Protein AF-A0A649UZ86-F1 (afdb_monomer_lite)

Sequence (146 aa):
DIATHNSVIATGCRPLYPDIPGAKEYGITSDDFFSLKKPPGNTLIVGGSYIALECAGVLSQLGYPVTLMVRSRILRSLDSVFSSIIESDLICRGINFIYGNTPSKLEKCKDNNEIEVYYNDKISRYDTVLFGIGRKPNLLSLNLPK

pLDDT: mean 93.27, std 5.73, range [60.88, 98.44]

Structure (mmCIF, N/CA/C/O backbone):
data_AF-A0A649UZ86-F1
#
_entry.id   AF-A0A649UZ86-F1
#
loop_
_atom_site.group_PDB
_atom_site.id
_atom_site.type_symbol
_atom_site.label_atom_id
_atom_site.label_alt_id
_atom_site.label_comp_id
_atom_site.label_asym_id
_atom_site.label_entity_id
_atom_site.label_seq_id
_atom_site.pdbx_PDB_ins_code
_atom_site.Cartn_x
_atom_site.Cartn_y
_atom_site.Cartn_z
_atom_site.occupancy
_atom_site.B_iso_or_equiv
_atom_site.auth_seq_id
_atom_site.auth_comp_id
_atom_site.auth_asym_id
_atom_site.auth_atom_id
_atom_site.pdbx_PDB_model_num
ATOM 1 N N . ASP A 1 1 ? -3.779 -28.541 -32.504 1.00 63.00 1 ASP A N 1
ATOM 2 C CA . ASP A 1 1 ? -2.439 -28.168 -32.011 1.00 63.00 1 ASP A CA 1
ATOM 3 C C . ASP A 1 1 ? -1.849 -27.046 -32.842 1.00 63.00 1 ASP A C 1
ATOM 5 O O . ASP A 1 1 ? -1.981 -27.075 -34.060 1.00 63.00 1 ASP A O 1
ATOM 9 N N . ILE A 1 2 ? -1.266 -26.036 -32.191 1.00 84.19 2 ILE A N 1
ATOM 10 C CA . ILE A 1 2 ? -0.578 -24.921 -32.858 1.00 84.19 2 ILE A CA 1
ATOM 11 C C . ILE A 1 2 ? 0.925 -25.199 -32.764 1.00 84.19 2 ILE A C 1
ATOM 13 O O . ILE A 1 2 ? 1.458 -25.284 -31.660 1.00 84.19 2 ILE A O 1
ATOM 17 N N . ALA A 1 3 ? 1.600 -25.344 -33.905 1.00 90.31 3 ALA A N 1
ATOM 18 C CA . ALA A 1 3 ? 3.049 -25.525 -33.990 1.00 90.31 3 ALA A CA 1
ATOM 19 C C . ALA A 1 3 ? 3.696 -24.271 -34.594 1.00 90.31 3 ALA A C 1
ATOM 21 O O . ALA A 1 3 ? 3.188 -23.705 -35.561 1.00 90.31 3 ALA A O 1
ATOM 22 N N . THR A 1 4 ? 4.806 -23.821 -34.014 1.00 92.31 4 THR A N 1
ATOM 23 C CA . THR A 1 4 ? 5.515 -22.602 -34.427 1.00 92.31 4 THR A CA 1
ATOM 24 C C . THR A 1 4 ? 7.021 -22.774 -34.224 1.00 92.31 4 THR A C 1
ATOM 26 O O . THR A 1 4 ? 7.452 -23.449 -33.290 1.00 92.31 4 THR A O 1
ATOM 29 N N . HIS A 1 5 ? 7.820 -22.151 -35.097 1.00 91.06 5 HIS A N 1
ATOM 30 C CA . HIS A 1 5 ? 9.280 -22.132 -34.985 1.00 91.06 5 HIS A CA 1
ATOM 31 C C . HIS A 1 5 ? 9.783 -21.256 -33.832 1.00 91.06 5 HIS A C 1
ATOM 33 O O . HIS A 1 5 ? 10.786 -21.593 -33.216 1.00 91.06 5 HIS A O 1
ATOM 39 N N . ASN A 1 6 ? 9.089 -20.152 -33.532 1.00 93.31 6 ASN A N 1
ATOM 40 C CA . ASN A 1 6 ? 9.496 -19.177 -32.521 1.00 93.31 6 ASN A CA 1
ATOM 41 C C . ASN A 1 6 ? 8.296 -18.779 -31.658 1.00 93.31 6 ASN A C 1
ATOM 43 O O . ASN A 1 6 ? 7.241 -18.407 -32.173 1.00 93.31 6 ASN A O 1
ATOM 47 N N . SER A 1 7 ? 8.465 -18.813 -30.338 1.00 90.69 7 SER A N 1
ATOM 48 C CA . SER A 1 7 ? 7.435 -18.409 -29.375 1.00 90.69 7 SER A CA 1
ATOM 49 C C . SER A 1 7 ? 7.985 -17.354 -28.421 1.00 90.69 7 SER A C 1
ATOM 51 O O . SER A 1 7 ? 9.130 -17.450 -27.986 1.00 90.69 7 SER A O 1
ATOM 53 N N . VAL A 1 8 ? 7.164 -16.360 -28.076 1.00 92.56 8 VAL A N 1
ATOM 54 C CA . VAL A 1 8 ? 7.502 -15.316 -27.097 1.00 92.56 8 VAL A CA 1
ATOM 55 C C . VAL A 1 8 ? 6.592 -15.461 -25.883 1.00 92.56 8 VAL A C 1
ATOM 57 O O . VAL A 1 8 ? 5.370 -15.486 -26.015 1.00 92.56 8 VAL A O 1
ATOM 60 N N . ILE A 1 9 ? 7.188 -15.529 -24.693 1.00 90.12 9 ILE A N 1
ATOM 61 C CA . ILE A 1 9 ? 6.456 -15.564 -23.424 1.00 90.12 9 ILE A CA 1
ATOM 62 C C . ILE A 1 9 ? 6.363 -14.137 -22.881 1.00 90.12 9 ILE A C 1
ATOM 64 O O . ILE A 1 9 ? 7.362 -13.555 -22.468 1.00 90.12 9 ILE A O 1
ATOM 68 N N . ALA A 1 10 ? 5.149 -13.586 -22.863 1.00 92.38 10 ALA A N 1
ATOM 69 C CA . ALA A 1 10 ? 4.866 -12.222 -22.410 1.00 92.38 10 ALA A CA 1
ATOM 70 C C . ALA A 1 10 ? 3.681 -12.176 -21.419 1.00 92.38 10 ALA A C 1
ATOM 72 O O . ALA A 1 10 ? 2.788 -11.342 -21.533 1.00 92.38 10 ALA A O 1
ATOM 73 N N . THR A 1 11 ? 3.641 -13.090 -20.441 1.00 92.31 11 THR A N 1
ATOM 74 C CA . THR A 1 11 ? 2.502 -13.246 -19.506 1.00 92.31 11 THR A CA 1
ATOM 75 C C . THR A 1 11 ? 2.435 -12.204 -18.383 1.00 92.31 11 THR A C 1
ATOM 77 O O . THR A 1 11 ? 1.442 -12.152 -17.651 1.00 92.31 11 THR A O 1
ATOM 80 N N . GLY A 1 12 ? 3.460 -11.361 -18.238 1.00 93.00 12 GLY A N 1
ATOM 81 C CA . GLY A 1 12 ? 3.503 -10.274 -17.25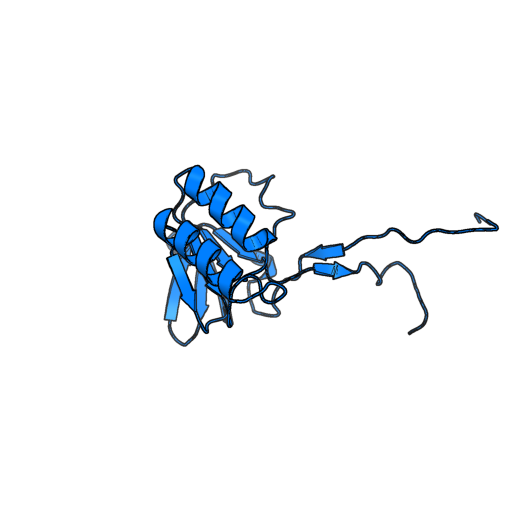8 1.00 93.00 12 GLY A CA 1
ATOM 82 C C . GLY A 1 12 ? 3.460 -10.735 -15.793 1.00 93.00 12 GLY A C 1
ATOM 83 O O . GLY A 1 12 ? 3.864 -11.849 -15.451 1.00 93.00 12 GLY A O 1
ATOM 84 N N . CYS A 1 13 ? 2.968 -9.853 -14.914 1.00 93.38 13 CYS A N 1
ATOM 85 C CA . CYS A 1 13 ? 2.936 -10.051 -13.459 1.00 93.38 13 CYS A CA 1
ATOM 86 C C . CYS A 1 13 ? 1.599 -9.608 -12.836 1.00 93.38 13 CYS A C 1
ATOM 88 O O . CYS A 1 13 ? 0.918 -8.715 -13.356 1.00 93.38 13 CYS A O 1
ATOM 90 N N . ARG A 1 14 ? 1.273 -10.151 -11.659 1.00 93.00 14 ARG A N 1
ATOM 91 C CA . ARG A 1 14 ? 0.118 -9.755 -10.828 1.00 93.00 14 ARG A CA 1
ATOM 92 C C . ARG A 1 14 ? 0.546 -9.231 -9.452 1.00 93.00 14 ARG A C 1
ATOM 94 O O . ARG A 1 14 ? 1.619 -9.620 -8.989 1.00 93.00 14 ARG A O 1
ATOM 101 N N . PRO A 1 15 ? -0.237 -8.354 -8.801 1.00 94.25 15 PRO A N 1
ATOM 102 C CA . PRO A 1 15 ? 0.057 -7.874 -7.452 1.00 94.25 15 PRO A CA 1
ATOM 103 C C . PRO A 1 15 ? 0.182 -9.009 -6.434 1.00 94.25 15 PRO A C 1
ATOM 105 O O . PRO A 1 15 ? -0.447 -10.061 -6.561 1.00 94.25 15 PRO A O 1
ATOM 108 N N . LEU A 1 16 ? 1.003 -8.787 -5.411 1.00 94.12 16 LEU A N 1
ATOM 109 C CA . LEU A 1 16 ? 1.156 -9.700 -4.286 1.00 94.12 16 LEU A CA 1
ATOM 110 C C . LEU A 1 16 ? 0.268 -9.253 -3.116 1.00 94.12 16 LEU A C 1
ATOM 112 O O . LEU A 1 16 ? 0.271 -8.080 -2.751 1.00 94.12 16 LEU A O 1
ATOM 116 N N . TYR A 1 17 ? -0.413 -10.210 -2.487 1.00 95.06 17 TYR A N 1
ATOM 117 C CA . TYR A 1 17 ? -1.033 -10.031 -1.174 1.00 95.06 17 TYR A CA 1
ATOM 118 C C . TYR A 1 17 ? -0.115 -10.593 -0.083 1.00 95.06 17 TYR A C 1
ATOM 120 O O . TYR A 1 17 ? 0.515 -11.631 -0.315 1.00 95.06 17 TYR A O 1
ATOM 128 N N . PRO A 1 18 ? -0.032 -9.953 1.096 1.00 94.69 18 PRO A N 1
ATOM 129 C CA . PRO A 1 18 ? 0.648 -10.548 2.238 1.00 94.69 18 PRO A CA 1
ATOM 130 C C . PRO A 1 18 ? -0.106 -11.793 2.715 1.00 94.69 18 PRO A C 1
ATOM 132 O O . PRO A 1 18 ? -1.329 -11.876 2.597 1.00 94.69 18 PRO A O 1
ATOM 135 N N . ASP A 1 19 ? 0.631 -12.754 3.266 1.00 95.56 19 ASP A N 1
ATOM 136 C CA . ASP A 1 19 ? 0.061 -13.979 3.829 1.00 95.56 19 ASP A CA 1
ATOM 137 C C . ASP A 1 19 ? -0.417 -13.733 5.266 1.00 95.56 19 ASP A C 1
ATOM 139 O O . ASP A 1 19 ? 0.220 -14.130 6.239 1.00 95.56 19 ASP A O 1
ATOM 143 N N . ILE A 1 20 ? -1.498 -12.962 5.386 1.00 96.75 20 ILE A N 1
ATOM 144 C CA . ILE A 1 20 ? -2.142 -12.622 6.657 1.00 96.75 20 ILE A CA 1
ATOM 145 C C . ILE A 1 20 ? -3.663 -12.768 6.536 1.00 96.75 20 ILE A C 1
ATOM 147 O O . ILE A 1 20 ? -4.218 -12.560 5.447 1.00 96.75 20 ILE A O 1
ATOM 151 N N . PRO A 1 21 ? -4.369 -13.082 7.636 1.00 97.69 21 PRO A N 1
ATOM 152 C CA . PRO A 1 21 ? -5.821 -13.190 7.612 1.00 97.69 21 PRO A CA 1
ATOM 153 C C . PRO A 1 21 ? -6.479 -11.879 7.164 1.00 97.69 21 PRO A C 1
ATOM 155 O O . PRO A 1 21 ? -6.056 -10.790 7.558 1.00 97.69 21 PRO A O 1
ATOM 158 N N . GLY A 1 22 ? -7.505 -11.996 6.318 1.00 96.50 22 GLY A N 1
ATOM 159 C CA . GLY A 1 22 ? -8.277 -10.863 5.803 1.00 96.50 22 GLY A CA 1
ATOM 160 C C . GLY A 1 22 ? -7.625 -10.077 4.659 1.00 96.50 22 GLY A C 1
ATOM 161 O O . GLY A 1 22 ? -8.300 -9.252 4.050 1.00 96.50 22 GLY A O 1
ATOM 162 N N . ALA A 1 23 ? -6.361 -10.337 4.290 1.00 96.00 23 ALA A N 1
ATOM 163 C CA . ALA A 1 23 ? -5.682 -9.564 3.242 1.00 96.00 23 ALA A CA 1
ATOM 164 C C . ALA A 1 23 ? -6.413 -9.589 1.893 1.00 96.00 23 ALA A C 1
ATOM 166 O O . ALA A 1 23 ? -6.645 -8.543 1.299 1.00 96.00 23 ALA A O 1
ATOM 167 N N . LYS A 1 24 ? -6.794 -10.774 1.406 1.00 94.88 24 LYS A N 1
ATOM 168 C CA . LYS A 1 24 ? -7.492 -10.913 0.115 1.00 94.88 24 LYS A CA 1
ATOM 169 C C . LYS A 1 24 ? -8.970 -10.530 0.168 1.00 94.88 24 LYS A C 1
ATOM 171 O O . LYS A 1 24 ? -9.559 -10.298 -0.877 1.00 94.88 24 LYS A O 1
ATOM 176 N N . GLU A 1 25 ? -9.568 -10.543 1.355 1.00 95.38 25 GLU A N 1
ATOM 177 C CA . GLU A 1 25 ? -11.001 -10.292 1.535 1.00 95.38 25 GLU A CA 1
ATOM 178 C C . GLU A 1 25 ? -11.294 -8.798 1.701 1.00 95.38 25 GLU A C 1
ATOM 180 O O . GLU A 1 25 ? -12.254 -8.292 1.127 1.00 95.38 25 GLU A O 1
ATOM 185 N N . TYR A 1 26 ? -10.446 -8.093 2.455 1.00 95.81 26 TYR A N 1
ATOM 186 C CA . TYR A 1 26 ? -10.662 -6.691 2.820 1.00 95.81 26 TYR A CA 1
ATOM 187 C C . TYR A 1 26 ? -9.678 -5.727 2.158 1.00 95.81 26 TYR A C 1
ATOM 189 O O . TYR A 1 26 ? -9.949 -4.533 2.095 1.00 95.81 26 TYR A O 1
ATOM 197 N N . GLY A 1 27 ? -8.539 -6.212 1.664 1.00 95.56 27 GLY A N 1
ATOM 198 C CA . GLY A 1 27 ? -7.575 -5.366 0.974 1.00 95.56 27 GLY A CA 1
ATOM 199 C C . GLY A 1 27 ? -7.716 -5.398 -0.542 1.00 95.56 27 GLY A C 1
ATOM 200 O O . GLY A 1 27 ? -8.156 -6.377 -1.144 1.00 95.56 27 GLY A O 1
ATOM 201 N N . ILE A 1 28 ? -7.260 -4.319 -1.161 1.00 96.56 28 ILE A N 1
ATOM 202 C CA . ILE A 1 28 ? -7.228 -4.132 -2.608 1.00 96.56 28 ILE A CA 1
ATOM 203 C C . ILE A 1 28 ? -5.790 -4.019 -3.107 1.00 96.56 28 ILE A C 1
ATOM 205 O O . ILE A 1 28 ? -4.838 -3.884 -2.333 1.00 96.56 28 ILE A O 1
ATOM 209 N N . THR A 1 29 ? -5.620 -4.036 -4.421 1.00 96.12 29 THR A N 1
ATOM 210 C CA . THR A 1 29 ? -4.330 -3.809 -5.073 1.00 96.12 29 THR A CA 1
ATOM 211 C C . THR A 1 29 ? -4.415 -2.661 -6.075 1.00 96.12 29 THR A C 1
ATOM 213 O O . THR A 1 29 ? -5.473 -2.073 -6.293 1.00 96.12 29 THR A O 1
ATOM 216 N N . SER A 1 30 ? -3.288 -2.337 -6.711 1.00 92.44 30 SER A N 1
ATOM 217 C CA . SER A 1 30 ? -3.261 -1.370 -7.819 1.00 92.44 30 SER A CA 1
ATOM 218 C C . SER A 1 30 ? -4.146 -1.773 -9.001 1.00 92.44 30 SER A C 1
ATOM 220 O O . SER A 1 30 ? -4.631 -0.890 -9.701 1.00 92.44 30 SER A O 1
ATOM 222 N N . ASP A 1 31 ? -4.382 -3.073 -9.206 1.00 92.44 31 ASP A N 1
ATOM 223 C CA . ASP A 1 31 ? -5.256 -3.558 -10.277 1.00 92.44 31 ASP A CA 1
ATOM 224 C C . ASP A 1 31 ? -6.732 -3.163 -10.001 1.00 92.44 31 ASP A C 1
ATOM 226 O O . ASP A 1 31 ? -7.470 -2.863 -10.936 1.00 92.44 31 ASP A O 1
ATOM 230 N N . ASP A 1 32 ? -7.145 -3.077 -8.729 1.00 92.75 32 ASP A N 1
ATOM 231 C CA . ASP A 1 32 ? -8.518 -2.724 -8.327 1.00 92.75 32 ASP A CA 1
ATOM 232 C C . ASP A 1 32 ? -8.713 -1.212 -8.141 1.00 92.75 32 ASP A C 1
ATOM 234 O O . ASP A 1 32 ? -9.797 -0.682 -8.394 1.00 92.75 32 ASP A O 1
ATOM 238 N N . PHE A 1 33 ? -7.657 -0.519 -7.706 1.00 92.12 33 PHE A N 1
ATOM 239 C CA . PHE A 1 33 ? -7.658 0.881 -7.275 1.00 92.12 33 PHE A CA 1
ATOM 240 C C . PHE A 1 33 ? -8.355 1.838 -8.254 1.00 92.12 33 PHE A C 1
ATOM 242 O O . PHE A 1 33 ? -9.180 2.654 -7.852 1.00 92.12 33 PHE A O 1
ATOM 249 N N . PHE A 1 34 ? -8.079 1.702 -9.552 1.00 86.56 34 PHE A N 1
ATOM 250 C CA . PHE A 1 34 ? -8.644 2.573 -10.588 1.00 86.56 34 PHE A CA 1
ATOM 251 C C . PHE A 1 34 ? -10.095 2.239 -10.968 1.00 86.56 34 PHE A C 1
ATOM 253 O O . PHE A 1 34 ? -10.708 2.956 -11.753 1.00 86.56 34 PHE A O 1
ATOM 260 N N . SER A 1 35 ? -10.649 1.155 -10.424 1.00 90.88 35 SER A N 1
ATOM 261 C CA . SER A 1 35 ? -11.995 0.652 -10.726 1.00 90.88 35 SER A CA 1
ATOM 262 C C . SER A 1 35 ? -12.927 0.635 -9.509 1.00 90.88 35 SER A C 1
ATOM 264 O O . SER A 1 35 ? -14.008 0.040 -9.549 1.00 90.88 35 SER A O 1
ATOM 266 N N . LEU A 1 36 ? -12.525 1.291 -8.415 1.00 90.50 36 LEU A N 1
A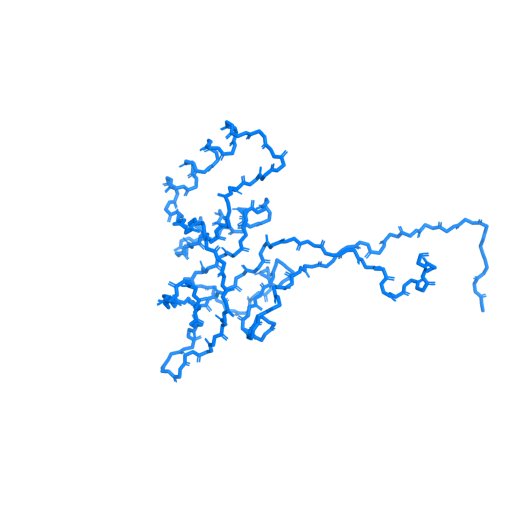TOM 267 C CA . LEU A 1 36 ? -13.318 1.366 -7.194 1.00 90.50 36 LEU A CA 1
ATOM 268 C C . LEU A 1 36 ? -14.684 2.014 -7.459 1.00 90.50 36 LEU A C 1
ATOM 270 O O . LEU A 1 36 ? -14.793 3.129 -7.959 1.00 90.50 36 LEU A O 1
ATOM 274 N N . LYS A 1 37 ? -15.752 1.308 -7.070 1.00 89.94 37 LYS A N 1
ATOM 275 C CA . LYS A 1 37 ? -17.143 1.779 -7.221 1.00 89.94 37 LYS A CA 1
ATOM 276 C C . LYS A 1 37 ? -17.532 2.865 -6.218 1.00 89.94 37 LYS A C 1
ATOM 278 O O . LYS A 1 37 ? -18.568 3.504 -6.375 1.00 89.94 37 LYS A O 1
ATOM 283 N N . LYS A 1 38 ? -16.761 2.998 -5.143 1.00 90.31 38 LYS A N 1
ATOM 284 C CA . LYS A 1 38 ? -16.986 3.935 -4.044 1.00 90.31 38 LYS A CA 1
ATOM 285 C C . LYS A 1 38 ? -15.720 4.759 -3.835 1.00 90.31 38 LYS A C 1
ATOM 287 O O . LYS A 1 38 ? -14.637 4.257 -4.136 1.00 90.31 38 LYS A O 1
ATOM 292 N N . PRO A 1 39 ? -15.846 5.993 -3.322 1.00 92.50 39 PRO A N 1
ATOM 293 C CA . PRO A 1 39 ? -14.680 6.778 -2.957 1.00 92.50 39 PRO A CA 1
ATOM 294 C C . PRO A 1 39 ? -13.826 6.009 -1.931 1.00 92.50 39 PRO A C 1
ATOM 296 O O . PRO A 1 39 ? -14.390 5.379 -1.035 1.00 92.50 39 PRO A O 1
ATOM 299 N N . PRO A 1 40 ? -12.490 6.048 -2.057 1.00 93.38 40 PRO A N 1
ATOM 300 C CA . PRO A 1 40 ? -11.579 5.250 -1.235 1.00 93.38 40 PRO A CA 1
ATOM 301 C C . PRO A 1 40 ? -11.514 5.697 0.234 1.00 93.38 40 PRO A C 1
ATOM 303 O O . PRO A 1 40 ? -11.126 4.899 1.082 1.00 93.38 40 PRO A O 1
ATOM 306 N N . GLY A 1 41 ? -11.909 6.935 0.551 1.00 95.44 41 GLY A N 1
ATOM 307 C CA . GLY A 1 41 ? -11.919 7.441 1.927 1.00 95.44 41 GLY A CA 1
ATOM 308 C C . GLY A 1 41 ? -10.519 7.498 2.549 1.00 95.44 41 GLY A C 1
ATOM 309 O O . GLY A 1 41 ? -9.517 7.641 1.845 1.00 95.44 41 GLY A O 1
ATOM 310 N N . ASN A 1 42 ? -10.445 7.392 3.875 1.00 96.94 42 ASN A N 1
ATOM 311 C CA . ASN A 1 42 ? -9.184 7.277 4.600 1.00 96.94 42 ASN A CA 1
ATOM 312 C C . ASN A 1 42 ? -8.478 5.969 4.217 1.00 96.94 42 ASN A C 1
ATOM 314 O O . ASN A 1 42 ? -8.950 4.875 4.532 1.00 96.94 42 ASN A O 1
ATOM 318 N N . THR A 1 43 ? -7.339 6.079 3.537 1.00 98.00 43 THR A N 1
ATOM 319 C CA . THR A 1 43 ? -6.683 4.935 2.902 1.00 98.00 43 THR A CA 1
ATOM 320 C C . THR A 1 43 ? -5.344 4.609 3.555 1.00 98.00 43 THR A C 1
ATOM 322 O O . THR A 1 43 ? -4.439 5.446 3.616 1.00 98.00 43 THR A O 1
ATOM 325 N N . LEU A 1 44 ? -5.179 3.351 3.965 1.00 98.38 44 LEU A N 1
ATOM 326 C CA . LEU A 1 44 ? -3.874 2.782 4.284 1.00 98.38 44 LEU A CA 1
ATOM 327 C C . LEU A 1 44 ? -3.259 2.171 3.029 1.00 98.38 44 LEU A C 1
ATOM 329 O O . LEU A 1 44 ? -3.850 1.297 2.400 1.00 98.38 44 LEU A O 1
ATOM 333 N N . ILE A 1 45 ? -2.030 2.551 2.714 1.00 98.19 45 ILE A N 1
ATOM 334 C CA . ILE A 1 45 ? -1.226 1.912 1.679 1.00 98.19 45 ILE A CA 1
ATOM 335 C C . ILE A 1 45 ? -0.077 1.166 2.352 1.00 98.19 45 ILE A C 1
ATOM 337 O O . ILE A 1 45 ? 0.739 1.749 3.062 1.00 98.19 45 ILE A O 1
ATOM 341 N N . VAL A 1 46 ? 0.007 -0.139 2.120 1.00 97.94 46 VAL A N 1
ATOM 342 C CA . VAL A 1 46 ? 1.057 -0.99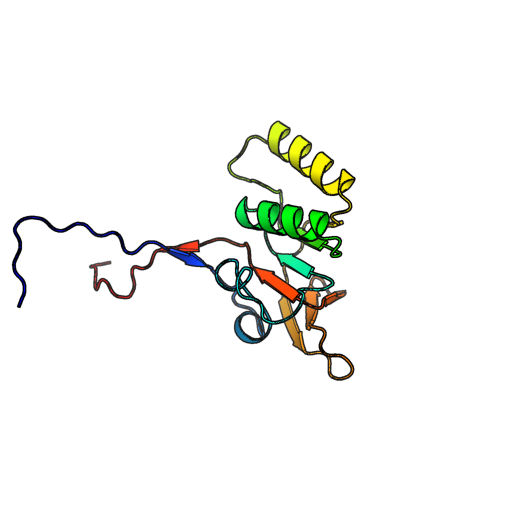9 2.670 1.00 97.94 46 VAL A CA 1
ATOM 343 C C . VAL A 1 46 ? 2.123 -1.226 1.605 1.00 97.94 46 VAL A C 1
ATOM 345 O O . VAL A 1 46 ? 1.869 -1.859 0.579 1.00 97.94 46 VAL A O 1
ATOM 348 N N . GLY A 1 47 ? 3.335 -0.744 1.866 1.00 96.19 47 GLY A N 1
ATOM 349 C CA . GLY A 1 47 ? 4.484 -0.864 0.972 1.00 96.19 47 GLY A CA 1
ATOM 350 C C . GLY A 1 47 ? 5.131 0.479 0.637 1.00 96.19 47 GLY A C 1
ATOM 351 O O . GLY A 1 47 ? 4.501 1.526 0.677 1.00 96.19 47 GLY A O 1
ATOM 352 N N . GLY A 1 48 ? 6.419 0.430 0.291 1.00 95.12 48 GLY A N 1
ATOM 353 C CA . GLY A 1 48 ? 7.215 1.594 -0.120 1.00 95.12 48 GLY A CA 1
ATOM 354 C C . GLY A 1 48 ? 7.688 1.512 -1.572 1.00 95.12 48 GLY A C 1
ATOM 355 O O . GLY A 1 48 ? 8.783 1.975 -1.880 1.00 95.12 48 GLY A O 1
ATOM 356 N N . SER A 1 49 ? 6.943 0.825 -2.442 1.00 94.25 49 SER A N 1
ATOM 357 C CA . SER A 1 49 ? 7.256 0.732 -3.875 1.00 94.25 49 SER A CA 1
ATOM 358 C C . SER A 1 49 ? 6.800 1.987 -4.626 1.00 94.25 49 SER A C 1
ATOM 360 O O . SER A 1 49 ? 5.995 2.752 -4.103 1.00 94.25 49 SER A O 1
ATOM 362 N N . TYR A 1 50 ? 7.271 2.187 -5.861 1.00 94.31 50 TYR A N 1
ATOM 363 C CA . TYR A 1 50 ? 6.832 3.323 -6.682 1.00 94.31 50 TYR A CA 1
ATOM 364 C C . TYR A 1 50 ? 5.305 3.342 -6.867 1.00 94.31 50 TYR A C 1
ATOM 366 O O . TYR A 1 50 ? 4.698 4.380 -6.653 1.00 94.31 50 TYR A O 1
ATOM 374 N N . ILE A 1 51 ? 4.678 2.178 -7.097 1.00 94.69 51 ILE A N 1
ATOM 375 C CA . ILE A 1 51 ? 3.213 2.039 -7.199 1.00 94.69 51 ILE A CA 1
ATOM 376 C C . ILE A 1 51 ? 2.523 2.551 -5.928 1.00 94.69 51 ILE A C 1
ATOM 378 O O . ILE A 1 51 ? 1.530 3.266 -5.999 1.00 94.69 51 ILE A O 1
ATOM 382 N N . ALA A 1 52 ? 3.052 2.191 -4.753 1.00 95.94 52 ALA A N 1
ATOM 383 C CA . ALA A 1 52 ? 2.492 2.632 -3.479 1.00 95.94 52 ALA A CA 1
ATOM 384 C C . ALA A 1 52 ? 2.548 4.161 -3.335 1.00 95.94 52 ALA A C 1
ATOM 386 O O . ALA A 1 52 ? 1.563 4.775 -2.930 1.00 95.94 52 ALA A O 1
ATOM 387 N N . LEU A 1 53 ? 3.678 4.775 -3.699 1.00 96.19 53 LEU A N 1
ATOM 388 C CA . LEU A 1 53 ? 3.861 6.225 -3.612 1.00 96.19 53 LEU A CA 1
ATOM 389 C C . LEU A 1 53 ? 3.025 6.989 -4.642 1.00 96.19 53 LEU A C 1
ATOM 391 O O . LEU A 1 53 ? 2.462 8.029 -4.314 1.00 96.19 53 LEU A O 1
ATOM 395 N N . GLU A 1 54 ? 2.907 6.474 -5.865 1.00 95.62 54 GLU A N 1
ATOM 396 C CA . GLU A 1 54 ? 2.069 7.060 -6.917 1.00 95.62 54 GLU A CA 1
ATOM 397 C C . GLU A 1 54 ? 0.594 7.062 -6.503 1.00 95.62 54 GLU A C 1
ATOM 399 O O . GLU A 1 54 ? -0.054 8.108 -6.543 1.00 95.62 54 GLU A O 1
ATOM 404 N N . CYS A 1 55 ? 0.075 5.926 -6.017 1.00 96.00 55 CYS A N 1
ATOM 405 C CA . CYS A 1 55 ? -1.283 5.847 -5.476 1.00 96.00 55 CYS A CA 1
ATOM 406 C C . CYS A 1 55 ? -1.479 6.807 -4.294 1.00 96.00 55 CYS A C 1
ATOM 408 O O . CYS A 1 55 ? -2.503 7.487 -4.227 1.00 96.00 55 CYS A O 1
ATOM 410 N N . ALA A 1 56 ? -0.495 6.907 -3.391 1.00 96.88 56 ALA A N 1
ATOM 411 C CA . ALA A 1 56 ? -0.550 7.832 -2.262 1.00 96.88 56 ALA A CA 1
ATOM 412 C C . ALA A 1 56 ? -0.642 9.292 -2.725 1.00 96.88 56 ALA A C 1
ATOM 414 O O . ALA A 1 56 ? -1.483 10.048 -2.242 1.00 96.88 56 ALA A O 1
ATOM 415 N N . GLY A 1 57 ? 0.191 9.672 -3.696 1.00 95.75 57 GLY A N 1
ATOM 416 C CA . GLY A 1 57 ? 0.212 11.013 -4.265 1.00 95.75 57 GLY A CA 1
ATOM 417 C C . GLY A 1 57 ? -1.076 11.371 -5.005 1.00 95.75 57 GLY A C 1
ATOM 418 O O . GLY A 1 57 ? -1.531 12.508 -4.898 1.00 95.75 57 GLY A O 1
ATOM 419 N N . VAL A 1 58 ? -1.681 10.422 -5.730 1.00 94.94 58 VAL A N 1
ATOM 420 C CA . VAL A 1 58 ? -2.984 10.619 -6.388 1.00 94.94 58 VAL A CA 1
ATOM 421 C C . VAL A 1 58 ? -4.084 10.826 -5.349 1.00 94.94 58 VAL A C 1
ATOM 423 O O . VAL A 1 58 ? -4.832 11.794 -5.439 1.00 94.94 58 VAL A O 1
ATOM 426 N N . LEU A 1 59 ? -4.168 9.962 -4.336 1.00 95.94 59 LEU A N 1
ATOM 427 C CA . LEU A 1 59 ? -5.191 10.060 -3.292 1.00 95.94 59 LEU A CA 1
ATOM 428 C C . LEU A 1 59 ? -5.088 11.351 -2.476 1.00 95.94 59 LEU A C 1
ATOM 430 O O . LEU A 1 59 ? -6.103 12.006 -2.249 1.00 95.94 59 LEU A O 1
ATOM 434 N N . SER A 1 60 ? -3.869 11.735 -2.093 1.00 96.38 60 SER A N 1
ATOM 435 C CA . SER A 1 60 ? -3.600 12.993 -1.390 1.00 96.38 60 SER A CA 1
ATOM 436 C C . SER A 1 60 ? -4.026 14.206 -2.228 1.00 96.38 60 SER A C 1
ATOM 438 O O . SER A 1 60 ? -4.727 15.079 -1.723 1.00 96.38 60 SER A O 1
ATOM 440 N N . GLN A 1 61 ? -3.713 14.230 -3.530 1.00 95.00 61 GLN A N 1
ATOM 441 C CA . GLN A 1 61 ? -4.155 15.305 -4.435 1.00 95.00 61 GLN A CA 1
ATOM 442 C C . GLN A 1 61 ? -5.675 15.355 -4.626 1.00 95.00 61 GLN A C 1
ATOM 444 O O . GLN A 1 61 ? -6.230 16.426 -4.855 1.00 95.00 61 GLN A O 1
ATOM 449 N N . LEU A 1 62 ? -6.354 14.214 -4.512 1.00 94.62 62 LEU A N 1
ATOM 450 C CA . LEU A 1 62 ? -7.815 14.133 -4.522 1.00 94.62 62 LEU A CA 1
ATOM 451 C C . LEU A 1 62 ? -8.450 14.516 -3.171 1.00 94.62 62 LEU A C 1
ATOM 453 O O . LEU A 1 62 ? -9.674 14.498 -3.055 1.00 94.62 62 LEU A O 1
ATOM 457 N N . GLY A 1 63 ? -7.647 14.870 -2.163 1.00 96.06 63 GLY A N 1
ATOM 458 C CA . GLY A 1 63 ? -8.110 15.311 -0.846 1.00 96.06 63 GLY A CA 1
ATOM 459 C C . GLY A 1 63 ? -8.434 14.179 0.132 1.00 96.06 63 GLY A C 1
ATOM 460 O O . GLY A 1 63 ? -9.010 14.442 1.187 1.00 96.06 63 GLY A O 1
ATOM 461 N N . TYR A 1 64 ? -8.081 12.930 -0.184 1.00 96.94 64 TYR A N 1
ATOM 462 C CA . TYR A 1 64 ? -8.283 11.808 0.732 1.00 96.94 64 TYR A CA 1
ATOM 463 C C . TYR A 1 64 ? -7.148 11.717 1.763 1.00 96.94 64 TYR A C 1
ATOM 465 O O . TYR A 1 64 ? -5.983 11.898 1.401 1.00 96.94 64 TYR A O 1
ATOM 473 N N . PRO A 1 65 ? -7.444 11.384 3.035 1.00 97.81 65 PRO A N 1
ATOM 474 C CA . PRO A 1 65 ? -6.411 11.071 4.014 1.00 97.81 65 PRO A CA 1
ATOM 475 C C . PRO A 1 65 ? -5.664 9.798 3.610 1.00 97.81 65 PRO A C 1
ATOM 477 O O . PRO A 1 65 ? -6.282 8.772 3.318 1.00 97.81 65 PRO A O 1
ATOM 480 N N . VAL A 1 66 ? -4.332 9.853 3.611 1.00 98.25 66 VAL A N 1
ATOM 481 C CA . VAL A 1 66 ? -3.485 8.717 3.234 1.00 98.25 66 VAL A CA 1
ATOM 482 C C . VAL A 1 66 ? -2.447 8.447 4.308 1.00 98.25 66 VAL A C 1
ATOM 484 O O . VAL A 1 66 ? -1.783 9.359 4.805 1.00 98.25 66 VAL A O 1
ATOM 487 N N . THR A 1 67 ? -2.273 7.169 4.631 1.00 98.44 67 THR A N 1
ATOM 488 C CA . THR A 1 67 ? -1.164 6.686 5.454 1.00 98.44 67 THR A CA 1
ATOM 489 C C . THR A 1 67 ? -0.378 5.623 4.697 1.00 98.44 67 THR A C 1
ATOM 491 O O . THR A 1 67 ? -0.961 4.674 4.184 1.00 98.44 67 THR A O 1
ATOM 494 N N . LEU A 1 68 ? 0.946 5.749 4.647 1.00 98.19 68 LEU A N 1
ATOM 495 C CA . LEU A 1 68 ? 1.866 4.751 4.107 1.00 98.19 68 LEU A CA 1
ATOM 496 C C . LEU A 1 68 ? 2.494 3.940 5.243 1.00 98.19 68 LEU A C 1
ATOM 498 O O . LEU A 1 68 ? 3.221 4.479 6.074 1.00 98.19 68 LEU A O 1
ATOM 502 N N . MET A 1 69 ? 2.269 2.628 5.263 1.00 98.06 69 MET A N 1
ATOM 503 C CA . MET A 1 69 ? 2.958 1.706 6.166 1.00 98.06 69 MET A CA 1
ATOM 504 C C . MET A 1 69 ? 4.134 1.047 5.452 1.00 98.06 69 MET A C 1
ATOM 506 O O . MET A 1 69 ? 3.971 0.295 4.487 1.00 98.06 69 MET A O 1
ATOM 510 N N . VAL A 1 70 ? 5.340 1.327 5.939 1.00 96.25 70 VAL A N 1
ATOM 511 C CA . VAL A 1 70 ? 6.596 0.973 5.280 1.00 96.25 70 VAL A CA 1
ATOM 512 C C . VAL A 1 70 ? 7.467 0.156 6.230 1.00 96.25 70 VAL A C 1
ATOM 514 O O . VAL A 1 70 ? 7.859 0.612 7.300 1.00 96.25 70 VAL A O 1
ATOM 517 N N . ARG A 1 71 ? 7.848 -1.057 5.809 1.00 93.31 71 ARG A N 1
ATOM 518 C CA . ARG A 1 71 ? 8.674 -1.962 6.629 1.00 93.31 71 ARG A CA 1
ATOM 519 C C . ARG A 1 71 ? 10.059 -1.395 6.963 1.00 93.31 71 ARG A C 1
ATOM 521 O O . ARG A 1 71 ? 10.575 -1.676 8.035 1.00 93.31 71 ARG A O 1
ATOM 528 N N . SER A 1 72 ? 10.696 -0.679 6.033 1.00 90.75 72 SER A N 1
ATOM 529 C CA . SER A 1 72 ? 12.053 -0.146 6.240 1.00 90.75 72 SER A CA 1
ATOM 530 C C . SER A 1 72 ? 12.243 1.259 5.664 1.00 90.75 72 SER A C 1
ATOM 532 O O . SER A 1 72 ? 12.245 2.217 6.417 1.00 90.75 72 SER A O 1
ATOM 534 N N . ARG A 1 73 ? 12.370 1.388 4.338 1.00 92.81 73 ARG A N 1
ATOM 535 C CA . ARG A 1 73 ? 12.495 2.659 3.612 1.00 92.81 73 ARG A CA 1
ATOM 536 C C . ARG A 1 73 ? 11.681 2.604 2.329 1.00 92.81 73 ARG A C 1
ATOM 538 O O . ARG A 1 73 ? 11.511 1.511 1.773 1.00 92.81 73 ARG A O 1
ATOM 545 N N . ILE A 1 74 ? 11.217 3.756 1.860 1.00 95.56 74 ILE A N 1
ATOM 546 C CA . ILE A 1 74 ? 10.602 3.867 0.538 1.00 95.56 74 ILE A CA 1
ATOM 547 C C . ILE A 1 74 ? 11.660 3.734 -0.560 1.00 95.56 74 ILE A C 1
ATOM 549 O O . ILE A 1 74 ? 12.846 3.964 -0.320 1.00 95.56 74 ILE A O 1
ATOM 553 N N . LEU A 1 75 ? 11.226 3.308 -1.748 1.00 94.00 75 LEU A N 1
ATOM 554 C CA . LEU A 1 75 ? 12.032 3.223 -2.966 1.00 94.00 75 LEU A CA 1
ATOM 555 C C . LEU A 1 75 ? 13.399 2.564 -2.741 1.00 94.00 75 LEU A C 1
ATOM 557 O O . LEU A 1 75 ? 14.440 3.095 -3.106 1.00 94.00 75 LEU A O 1
ATOM 561 N N . ARG A 1 76 ? 13.409 1.365 -2.144 1.00 90.50 76 ARG A N 1
ATOM 562 C CA . ARG A 1 76 ? 14.652 0.665 -1.763 1.00 90.50 76 ARG A CA 1
ATOM 563 C C . ARG A 1 76 ? 15.639 0.450 -2.923 1.00 90.50 76 ARG A C 1
ATOM 565 O O . ARG A 1 76 ? 16.829 0.299 -2.676 1.00 90.50 76 ARG A O 1
ATOM 572 N N . SER A 1 77 ? 15.163 0.391 -4.161 1.00 87.75 77 SER A N 1
ATOM 573 C CA . SER A 1 77 ? 16.016 0.262 -5.347 1.00 87.75 77 SER A CA 1
ATOM 574 C C . SER A 1 77 ? 16.678 1.574 -5.774 1.00 87.75 77 SER A C 1
ATOM 576 O O . SER A 1 77 ? 17.599 1.537 -6.580 1.00 87.75 77 SER A O 1
ATOM 578 N N . LEU A 1 78 ? 16.211 2.716 -5.268 1.00 90.06 78 LEU A N 1
ATOM 579 C CA . LEU A 1 78 ? 16.779 4.030 -5.532 1.00 90.06 78 LEU A CA 1
ATOM 580 C C . LEU A 1 78 ? 17.773 4.427 -4.442 1.00 90.06 78 LEU A C 1
ATOM 582 O O . LEU A 1 78 ? 17.762 3.916 -3.310 1.00 90.06 78 LEU A O 1
ATOM 586 N N . ASP A 1 79 ? 18.635 5.365 -4.812 1.00 93.38 79 ASP A N 1
ATOM 587 C CA . ASP A 1 79 ? 19.571 6.002 -3.901 1.00 93.38 79 ASP A CA 1
ATOM 588 C C . ASP A 1 79 ? 18.830 6.668 -2.724 1.00 93.38 79 ASP A C 1
ATOM 590 O O . ASP A 1 79 ? 17.690 7.142 -2.841 1.00 93.38 79 ASP A O 1
ATOM 594 N N . SER A 1 80 ? 19.457 6.625 -1.549 1.00 91.38 80 SER A N 1
ATOM 595 C CA . SER A 1 80 ? 18.842 7.081 -0.303 1.00 91.38 80 SER A CA 1
ATOM 596 C C . SER A 1 80 ? 18.561 8.579 -0.295 1.00 91.38 80 SER A C 1
ATOM 598 O O . SER A 1 80 ? 17.540 8.975 0.256 1.00 91.38 80 SER A O 1
ATOM 600 N N . VAL A 1 81 ? 19.399 9.398 -0.939 1.00 94.06 81 VAL A N 1
ATOM 601 C CA . VAL A 1 81 ? 19.212 10.855 -0.988 1.00 94.06 81 VAL A CA 1
ATOM 602 C C . VAL A 1 81 ? 17.938 11.188 -1.757 1.00 94.06 81 VAL A C 1
ATOM 604 O O . VAL A 1 81 ? 17.087 11.926 -1.265 1.00 94.06 81 VAL A O 1
ATOM 607 N N . PHE A 1 82 ? 17.749 10.574 -2.927 1.00 93.62 82 PHE A N 1
ATOM 608 C CA . PHE A 1 82 ? 16.527 10.753 -3.714 1.00 93.62 82 PHE A CA 1
ATOM 609 C C . PHE A 1 82 ? 15.288 10.234 -2.985 1.00 93.62 82 PHE A C 1
ATOM 611 O O . PHE A 1 82 ? 14.240 10.877 -3.015 1.00 93.62 82 PHE A O 1
ATOM 618 N N . SER A 1 83 ? 15.413 9.099 -2.293 1.00 94.00 83 SER A N 1
ATOM 619 C CA . SER A 1 83 ? 14.313 8.542 -1.500 1.00 94.00 83 SER A CA 1
ATOM 620 C C . SER A 1 83 ? 13.864 9.521 -0.407 1.00 94.00 83 SER A C 1
ATOM 622 O O . SER A 1 83 ? 12.668 9.744 -0.258 1.00 94.00 83 SER A O 1
ATOM 624 N N . SER A 1 84 ? 14.801 10.164 0.296 1.00 93.94 84 SER A N 1
ATOM 625 C CA . SER A 1 84 ? 14.505 11.157 1.338 1.00 93.94 84 SER A CA 1
ATOM 626 C C . SER A 1 84 ? 13.893 12.454 0.802 1.00 93.94 84 SER A C 1
ATOM 628 O O . SER A 1 84 ? 13.033 13.041 1.459 1.00 93.94 84 SER A O 1
ATOM 630 N N . ILE A 1 85 ? 14.292 12.902 -0.394 1.00 96.06 85 ILE A N 1
ATOM 631 C CA . ILE A 1 85 ? 13.675 14.070 -1.044 1.00 96.06 85 ILE A CA 1
ATOM 632 C C . ILE A 1 85 ? 12.205 13.778 -1.365 1.00 96.06 85 ILE A C 1
ATOM 634 O O . ILE A 1 85 ? 11.331 14.578 -1.037 1.00 96.06 85 ILE A O 1
ATOM 638 N N . ILE A 1 86 ? 11.932 12.614 -1.962 1.00 95.88 86 ILE A N 1
ATOM 639 C CA . ILE A 1 86 ? 10.568 12.189 -2.307 1.00 95.88 86 ILE A CA 1
ATOM 640 C C . ILE A 1 86 ? 9.724 12.016 -1.044 1.00 95.88 86 ILE A C 1
ATOM 642 O O . ILE A 1 86 ? 8.585 12.465 -0.997 1.00 95.88 86 ILE A O 1
ATOM 646 N N . GLU A 1 87 ? 10.280 11.397 -0.006 1.00 95.94 87 GLU A N 1
ATOM 647 C CA . GLU A 1 87 ? 9.608 11.258 1.284 1.00 95.94 87 GLU A CA 1
ATOM 648 C C . GLU A 1 87 ? 9.192 12.619 1.853 1.00 95.94 87 GLU A C 1
ATOM 650 O O . GLU A 1 87 ? 8.039 12.803 2.237 1.00 95.94 87 GLU A O 1
ATOM 655 N N . SER A 1 88 ? 10.115 13.583 1.850 1.00 96.25 88 SER A N 1
ATOM 656 C CA . SER A 1 88 ? 9.870 14.928 2.377 1.00 96.25 88 SER A CA 1
ATOM 657 C C . SER A 1 88 ? 8.765 15.649 1.598 1.00 96.25 88 SER A C 1
ATOM 659 O O . SER A 1 88 ? 7.898 16.273 2.204 1.00 96.25 88 SER A O 1
ATOM 661 N N . ASP A 1 89 ? 8.746 15.523 0.268 1.00 96.19 89 ASP A N 1
ATOM 662 C CA . ASP A 1 89 ? 7.670 16.058 -0.579 1.00 96.19 89 ASP A CA 1
ATOM 663 C C . ASP A 1 89 ? 6.308 15.414 -0.258 1.00 96.19 89 ASP A C 1
ATOM 665 O O . ASP A 1 89 ? 5.313 16.121 -0.109 1.00 96.19 89 ASP A O 1
ATOM 669 N N . LEU A 1 90 ? 6.251 14.092 -0.071 1.00 96.50 90 LEU A N 1
ATOM 670 C CA . LEU A 1 90 ? 5.007 13.395 0.282 1.00 96.50 90 LEU A CA 1
ATOM 671 C C . LEU A 1 90 ? 4.484 13.801 1.668 1.00 96.50 90 LEU A C 1
ATOM 673 O O . LEU A 1 90 ? 3.278 13.994 1.832 1.00 96.50 90 LEU A O 1
ATOM 677 N N . ILE A 1 91 ? 5.375 13.990 2.645 1.00 96.50 91 ILE A N 1
ATOM 678 C CA . ILE A 1 91 ? 5.017 14.506 3.975 1.00 96.50 91 ILE A CA 1
ATOM 679 C C . ILE A 1 91 ? 4.455 15.929 3.862 1.00 96.50 91 ILE A C 1
ATOM 681 O O . ILE A 1 91 ? 3.408 16.219 4.440 1.00 96.50 91 ILE A O 1
ATOM 685 N N . CYS A 1 92 ? 5.087 16.807 3.074 1.00 95.44 92 CYS A N 1
ATOM 686 C CA . CYS A 1 92 ? 4.584 18.162 2.813 1.00 95.44 92 CYS A CA 1
ATOM 687 C C . CYS A 1 92 ? 3.192 18.168 2.157 1.00 95.44 92 CYS A C 1
ATOM 689 O O . CYS A 1 92 ? 2.420 19.102 2.364 1.00 95.44 92 CYS A O 1
ATOM 691 N N . ARG A 1 93 ? 2.844 17.117 1.407 1.00 94.19 93 ARG A N 1
ATOM 692 C CA . ARG A 1 93 ? 1.506 16.904 0.824 1.00 94.19 93 ARG A CA 1
ATOM 693 C C . ARG A 1 93 ? 0.497 16.289 1.806 1.00 94.19 93 ARG A C 1
ATOM 695 O O . ARG A 1 93 ? -0.615 15.944 1.411 1.00 94.19 93 ARG A O 1
ATOM 702 N N . GLY A 1 94 ? 0.863 16.145 3.080 1.00 94.69 94 GLY A N 1
ATOM 703 C CA . GLY A 1 94 ? -0.014 15.652 4.143 1.00 94.69 94 GLY A CA 1
ATOM 704 C C . GLY A 1 94 ? -0.143 14.129 4.211 1.00 94.69 94 GLY A C 1
ATOM 705 O O . GLY A 1 94 ? -1.066 13.629 4.852 1.00 94.69 94 GLY A O 1
ATOM 706 N N . ILE A 1 95 ? 0.750 13.378 3.557 1.00 97.88 95 ILE A N 1
ATOM 707 C CA . ILE A 1 95 ? 0.759 11.914 3.643 1.00 97.88 95 ILE A CA 1
ATOM 708 C C . ILE A 1 95 ? 1.467 11.490 4.932 1.00 97.88 95 ILE A C 1
ATOM 710 O O . ILE A 1 95 ? 2.604 11.881 5.195 1.00 97.88 95 ILE A O 1
ATOM 714 N N . ASN A 1 96 ? 0.801 10.649 5.723 1.00 97.81 96 ASN A N 1
ATOM 715 C CA . ASN A 1 96 ? 1.349 10.121 6.969 1.00 97.81 96 ASN A CA 1
ATOM 716 C C . ASN A 1 96 ? 2.189 8.866 6.722 1.00 97.81 96 ASN A C 1
ATOM 718 O O . ASN A 1 96 ? 1.883 8.076 5.830 1.00 97.81 96 ASN A O 1
ATOM 722 N N . PHE A 1 97 ? 3.198 8.629 7.560 1.00 97.75 97 PHE A N 1
ATOM 723 C CA . PHE A 1 97 ? 4.058 7.449 7.468 1.00 97.75 97 PHE A CA 1
ATOM 724 C C . PHE A 1 97 ? 4.075 6.645 8.769 1.00 97.75 97 PHE A C 1
ATOM 726 O O . PHE A 1 97 ? 4.204 7.191 9.863 1.00 97.75 97 PHE A O 1
ATOM 733 N N . ILE A 1 98 ? 4.001 5.321 8.635 1.00 97.19 98 ILE A N 1
ATOM 734 C CA . ILE A 1 98 ? 4.198 4.351 9.712 1.00 97.19 98 ILE A CA 1
ATOM 735 C C . ILE A 1 98 ? 5.386 3.467 9.332 1.00 97.19 98 ILE A C 1
ATOM 737 O O . ILE A 1 98 ? 5.268 2.546 8.521 1.00 97.19 98 ILE A O 1
ATOM 741 N N . TYR A 1 99 ? 6.539 3.740 9.936 1.00 96.75 99 TYR A N 1
ATOM 742 C CA . TYR A 1 99 ? 7.778 3.004 9.683 1.00 96.75 99 TYR A CA 1
ATOM 743 C C . TYR A 1 99 ? 7.950 1.785 10.581 1.00 96.75 99 TYR A C 1
ATOM 745 O O . TYR A 1 99 ? 7.462 1.766 11.705 1.00 96.75 99 TYR A O 1
ATOM 753 N N . GLY A 1 100 ? 8.673 0.773 10.097 1.00 95.50 100 GLY A N 1
ATOM 754 C CA . GLY A 1 100 ? 9.056 -0.401 10.891 1.00 95.50 100 GLY A CA 1
ATOM 755 C C . GLY A 1 100 ? 7.898 -1.347 11.211 1.00 95.50 100 GLY A C 1
ATOM 756 O O . GLY A 1 100 ? 8.019 -2.186 12.098 1.00 95.50 100 GLY A O 1
ATOM 757 N N . ASN A 1 101 ? 6.774 -1.212 10.505 1.00 95.31 101 ASN A N 1
ATOM 758 C CA . ASN A 1 101 ? 5.558 -1.979 10.752 1.00 95.31 101 ASN A CA 1
ATOM 759 C C . ASN A 1 101 ? 5.100 -2.709 9.484 1.00 95.31 101 ASN A C 1
ATOM 761 O O . ASN A 1 101 ? 5.348 -2.271 8.357 1.00 95.31 101 ASN A O 1
ATOM 765 N N . THR A 1 102 ? 4.410 -3.825 9.692 1.00 95.19 102 THR A N 1
ATOM 766 C CA . THR A 1 102 ? 3.668 -4.566 8.669 1.00 95.19 102 THR A CA 1
ATOM 767 C C . THR A 1 102 ? 2.367 -5.067 9.285 1.00 95.19 102 THR A C 1
ATOM 769 O O . THR A 1 102 ? 2.392 -5.473 10.450 1.00 95.19 102 THR A O 1
ATOM 772 N N . PRO A 1 103 ? 1.252 -5.081 8.538 1.00 97.38 103 PRO A N 1
ATOM 773 C CA . PRO A 1 103 ? -0.008 -5.590 9.060 1.00 97.38 103 PRO A CA 1
ATOM 774 C C . PRO A 1 103 ? 0.114 -7.083 9.382 1.00 97.38 103 PRO A C 1
ATOM 776 O O . PRO A 1 103 ? 0.728 -7.833 8.624 1.00 97.38 103 PRO A O 1
ATOM 779 N N . SER A 1 104 ? -0.472 -7.507 10.499 1.00 97.38 104 SER A N 1
ATOM 780 C CA . SER A 1 104 ? -0.559 -8.908 10.926 1.00 97.38 104 SER A CA 1
ATOM 781 C C . SER A 1 104 ? -1.936 -9.518 10.668 1.00 97.38 104 SER A C 1
ATOM 783 O O . SER A 1 104 ? -2.049 -10.736 10.550 1.00 97.38 104 SER A O 1
ATOM 785 N N . LYS A 1 105 ? -2.981 -8.688 10.580 1.00 97.38 105 LYS A N 1
ATOM 786 C CA . LYS A 1 105 ? -4.373 -9.108 10.386 1.00 97.38 105 LYS A CA 1
ATOM 787 C C . LYS A 1 105 ? -5.217 -7.939 9.879 1.00 97.38 105 LYS A C 1
ATOM 789 O O . LYS A 1 105 ? -4.960 -6.795 10.258 1.00 97.38 105 LYS A O 1
ATOM 794 N N . LEU A 1 106 ? -6.215 -8.236 9.049 1.00 97.88 106 LEU A N 1
ATOM 795 C CA . LEU A 1 106 ? -7.282 -7.309 8.680 1.00 97.88 106 LEU A CA 1
ATOM 796 C C . LEU A 1 106 ? -8.633 -7.907 9.073 1.00 97.88 106 LEU A C 1
ATOM 798 O O . LEU A 1 106 ? -8.883 -9.083 8.808 1.00 97.88 106 LEU A O 1
ATOM 802 N N . GLU A 1 107 ? -9.509 -7.097 9.655 1.00 96.38 107 GLU A N 1
ATOM 803 C CA . GLU A 1 107 ? -10.899 -7.466 9.936 1.00 96.38 107 GLU A CA 1
ATOM 804 C C . GLU A 1 107 ? -11.839 -6.337 9.546 1.00 96.38 107 GLU A C 1
ATOM 806 O O . GLU A 1 107 ? -11.479 -5.164 9.600 1.00 96.38 107 GLU A O 1
ATOM 811 N N . LYS A 1 108 ? -13.067 -6.682 9.164 1.00 94.19 108 LYS A N 1
ATOM 812 C CA . LYS A 1 108 ? -14.110 -5.679 8.992 1.00 94.19 108 LYS A CA 1
ATOM 813 C C . LYS A 1 108 ? -14.668 -5.290 10.356 1.00 94.19 108 LYS A C 1
ATOM 815 O O . LYS A 1 108 ? -15.049 -6.169 11.134 1.00 94.19 108 LYS A O 1
ATOM 820 N N . CYS A 1 109 ? -14.754 -3.994 10.629 1.00 90.62 109 CYS A N 1
ATOM 821 C CA . CYS A 1 109 ? -15.399 -3.522 11.843 1.00 90.62 109 CYS A CA 1
ATOM 822 C C . CYS A 1 109 ? -16.900 -3.872 11.809 1.00 90.62 109 CYS A C 1
ATOM 824 O O . CYS A 1 109 ? -17.535 -3.905 10.752 1.00 90.62 109 CYS A O 1
ATOM 826 N N . LYS A 1 110 ? -17.475 -4.187 12.975 1.00 81.00 110 LYS A N 1
ATOM 827 C CA . LYS A 1 110 ? -18.899 -4.553 13.088 1.00 81.00 110 LYS A CA 1
ATOM 828 C C . LYS A 1 110 ? -19.817 -3.332 13.076 1.00 81.00 110 LYS A C 1
ATOM 830 O O . LYS A 1 110 ? -20.957 -3.443 12.633 1.00 81.00 110 LYS A O 1
ATOM 835 N N . ASP A 1 111 ? -19.308 -2.193 13.539 1.00 77.56 111 ASP A N 1
ATOM 836 C CA . ASP A 1 111 ? -20.108 -0.996 13.811 1.00 77.56 111 ASP A CA 1
ATOM 837 C C . ASP A 1 111 ? -20.097 -0.006 12.639 1.00 77.56 111 ASP A C 1
ATOM 839 O O . ASP A 1 111 ? -21.068 0.712 12.403 1.00 77.56 111 ASP A O 1
ATOM 843 N N . ASN A 1 112 ? -19.009 0.017 11.869 1.00 77.44 112 ASN A N 1
ATOM 844 C CA . ASN A 1 112 ? -18.854 0.822 10.665 1.00 77.44 112 ASN A CA 1
ATOM 845 C C . ASN A 1 112 ? -18.223 -0.035 9.551 1.00 77.44 112 ASN A C 1
ATOM 847 O O . ASN A 1 112 ? -17.634 -1.078 9.803 1.00 77.44 112 ASN A O 1
ATOM 851 N N . ASN A 1 113 ? -18.380 0.351 8.283 1.00 84.31 113 ASN A N 1
ATOM 852 C CA . ASN A 1 113 ? -17.825 -0.420 7.157 1.00 84.31 113 ASN A CA 1
ATOM 853 C C . ASN A 1 113 ? -16.290 -0.286 7.017 1.00 84.31 113 ASN A C 1
ATOM 855 O O . ASN A 1 113 ? -15.759 -0.661 5.973 1.00 84.31 113 ASN A O 1
ATOM 859 N N . GLU A 1 114 ? -15.597 0.239 8.031 1.00 94.31 114 GLU A N 1
ATOM 860 C CA . GLU A 1 114 ? -14.143 0.393 8.040 1.00 94.31 114 GLU A CA 1
ATOM 861 C C . GLU A 1 114 ? -13.443 -0.957 8.243 1.00 94.31 114 GLU A C 1
ATOM 863 O O . GLU A 1 114 ? -14.010 -1.947 8.719 1.00 94.31 114 GLU A O 1
ATOM 868 N N . ILE A 1 115 ? -12.166 -0.975 7.891 1.00 96.81 115 ILE A N 1
ATOM 869 C CA . ILE A 1 115 ? -11.261 -2.102 8.028 1.00 96.81 115 ILE A CA 1
ATOM 870 C C . ILE A 1 115 ? -10.331 -1.822 9.207 1.00 96.81 115 ILE A C 1
ATOM 872 O O . ILE A 1 115 ? -9.601 -0.828 9.225 1.00 96.81 115 ILE A O 1
ATOM 876 N N . GLU A 1 116 ? -10.340 -2.718 10.184 1.00 97.44 116 GLU A N 1
ATOM 877 C CA . GLU A 1 116 ? -9.397 -2.748 11.293 1.00 97.44 116 GLU A CA 1
ATOM 878 C C . GLU A 1 116 ? -8.109 -3.441 10.851 1.00 97.44 116 GLU A C 1
ATOM 880 O O . GLU A 1 116 ? -8.107 -4.594 10.418 1.00 97.44 116 GLU A O 1
ATOM 885 N N . VAL A 1 117 ? -6.998 -2.717 10.962 1.00 97.69 117 VAL A N 1
ATOM 886 C CA . VAL A 1 117 ? -5.659 -3.186 10.613 1.00 97.69 117 VAL A CA 1
ATOM 887 C C . VAL A 1 117 ? -4.850 -3.343 11.888 1.00 97.69 117 VAL A C 1
ATOM 889 O O . VAL A 1 117 ? -4.595 -2.370 12.601 1.00 97.69 117 VAL A O 1
ATOM 892 N N . TYR A 1 118 ? -4.420 -4.573 12.148 1.00 97.69 118 TYR A N 1
ATOM 893 C CA . TYR A 1 118 ? -3.631 -4.936 13.319 1.00 97.69 118 TYR A CA 1
ATOM 894 C C . TYR A 1 118 ? -2.147 -4.935 12.965 1.00 97.69 118 TYR A C 1
ATOM 896 O O . TYR A 1 118 ? -1.758 -5.480 11.930 1.00 97.69 118 TYR A O 1
ATOM 904 N N . TYR A 1 119 ? -1.312 -4.336 13.811 1.00 96.75 119 TYR A N 1
ATOM 905 C CA . TYR A 1 119 ? 0.148 -4.340 13.676 1.00 96.75 119 TYR A CA 1
ATOM 906 C C . TYR A 1 119 ? 0.802 -3.953 15.010 1.00 96.75 119 TYR A C 1
ATOM 908 O O . TYR A 1 119 ? 0.353 -3.007 15.646 1.00 96.75 119 TYR A O 1
ATOM 916 N N . ASN A 1 120 ? 1.862 -4.652 15.440 1.00 92.19 120 ASN A N 1
ATOM 917 C CA . ASN A 1 120 ? 2.618 -4.356 16.675 1.00 92.19 120 ASN A CA 1
ATOM 918 C C . ASN A 1 120 ? 1.730 -4.009 17.893 1.00 92.19 120 ASN A C 1
ATOM 920 O O . ASN A 1 120 ? 1.893 -2.951 18.502 1.00 92.19 120 ASN A O 1
ATOM 924 N N . ASP A 1 121 ? 0.749 -4.869 18.187 1.00 92.06 121 ASP A N 1
ATOM 925 C CA . ASP A 1 121 ? -0.233 -4.716 19.277 1.00 92.06 121 ASP A CA 1
ATOM 926 C C . ASP A 1 121 ? -1.104 -3.445 19.213 1.00 92.06 121 ASP A C 1
ATOM 928 O O . ASP A 1 121 ? -1.781 -3.081 20.174 1.00 92.06 121 ASP A O 1
ATOM 932 N N . LYS A 1 122 ? -1.124 -2.771 18.059 1.00 94.75 122 LYS A N 1
ATOM 933 C CA . LYS A 1 122 ? -1.979 -1.623 17.753 1.00 94.75 122 LYS A CA 1
ATOM 934 C C . LYS A 1 122 ? -3.046 -2.000 16.738 1.00 94.75 122 LYS A C 1
ATOM 936 O O . LYS A 1 122 ? -2.877 -2.916 15.932 1.00 94.75 122 LYS A O 1
ATOM 941 N N . ILE A 1 123 ? -4.128 -1.231 16.770 1.00 95.69 123 ILE A N 1
ATOM 942 C CA . ILE A 1 123 ? -5.235 -1.310 15.824 1.00 95.69 123 ILE A CA 1
ATOM 943 C C . ILE A 1 123 ? -5.427 0.085 15.238 1.00 95.69 123 ILE A C 1
ATOM 945 O O . ILE A 1 123 ? -5.446 1.076 15.968 1.00 95.69 123 ILE A O 1
ATOM 949 N N . SER A 1 124 ? -5.538 0.180 13.919 1.00 96.25 124 SER A N 1
ATOM 950 C CA . SER A 1 124 ? -5.939 1.408 13.224 1.00 96.25 124 SER A CA 1
ATOM 951 C C . SER A 1 124 ? -7.044 1.108 12.228 1.00 96.25 124 SER A C 1
ATOM 953 O O . SER A 1 124 ? -7.149 -0.016 11.741 1.00 96.25 124 SER A O 1
ATOM 955 N N . ARG A 1 125 ? -7.882 2.107 11.954 1.00 96.69 125 ARG A N 1
ATOM 956 C CA . ARG A 1 125 ? -9.075 1.965 11.118 1.00 96.69 125 ARG A CA 1
ATOM 957 C C . ARG A 1 125 ? -8.941 2.777 9.842 1.00 96.69 125 ARG A C 1
ATOM 959 O O . ARG A 1 125 ? -8.489 3.922 9.884 1.00 96.69 125 ARG A O 1
ATOM 966 N N . TYR A 1 126 ? -9.330 2.163 8.732 1.00 97.38 126 TYR A N 1
ATOM 967 C CA . TYR A 1 126 ? -9.258 2.746 7.397 1.00 97.38 126 TYR A CA 1
ATOM 968 C C . TYR A 1 126 ? -10.475 2.336 6.575 1.00 97.38 126 TYR A C 1
ATOM 970 O O . TYR A 1 126 ? -10.973 1.224 6.719 1.00 97.38 126 TYR A O 1
ATOM 978 N N . ASP A 1 127 ? -10.921 3.201 5.674 1.00 96.50 127 ASP A N 1
ATOM 979 C CA . ASP A 1 127 ? -11.975 2.871 4.713 1.00 96.50 127 ASP A CA 1
ATOM 980 C C . ASP A 1 127 ? -11.464 1.891 3.649 1.00 96.50 127 ASP A C 1
ATOM 982 O O . ASP A 1 127 ? -12.183 0.991 3.217 1.00 96.50 127 ASP A O 1
ATOM 986 N N . THR A 1 128 ? -10.197 2.049 3.249 1.00 97.00 128 THR A N 1
ATOM 987 C CA . THR A 1 128 ? -9.549 1.230 2.220 1.00 97.00 128 THR A CA 1
ATOM 988 C C . THR A 1 128 ? -8.140 0.828 2.649 1.00 97.00 128 THR A C 1
ATOM 990 O O . THR A 1 128 ? -7.381 1.644 3.174 1.00 97.00 128 THR A O 1
ATOM 993 N N . VAL A 1 129 ? -7.751 -0.420 2.366 1.00 97.81 129 VAL A N 1
ATOM 994 C CA . VAL A 1 129 ? -6.370 -0.899 2.531 1.00 97.81 129 VAL A CA 1
ATOM 995 C C . VAL A 1 129 ? -5.821 -1.376 1.191 1.00 97.81 129 VAL A C 1
ATOM 997 O O . VAL A 1 129 ? -6.319 -2.347 0.630 1.00 97.81 129 VAL A O 1
ATOM 1000 N N . LEU A 1 130 ? -4.783 -0.715 0.677 1.00 97.69 130 LEU A N 1
ATOM 1001 C CA . LEU A 1 130 ? -4.143 -1.031 -0.600 1.00 97.69 130 LEU A CA 1
ATOM 1002 C C . LEU A 1 130 ? -2.774 -1.685 -0.390 1.00 97.69 130 LEU A C 1
ATOM 1004 O O . LEU A 1 130 ? -1.900 -1.139 0.284 1.00 97.69 130 LEU A O 1
ATOM 1008 N N . PHE A 1 131 ? -2.544 -2.832 -1.029 1.00 97.56 131 PHE A N 1
ATOM 1009 C CA . PHE A 1 131 ? -1.262 -3.536 -0.999 1.00 97.56 131 PHE A CA 1
ATOM 1010 C C . PHE A 1 131 ? -0.382 -3.178 -2.203 1.00 97.56 131 PHE A C 1
ATOM 1012 O O . PHE A 1 131 ? -0.604 -3.617 -3.332 1.00 97.56 131 PHE A O 1
ATOM 1019 N N . GLY A 1 132 ? 0.677 -2.412 -1.936 1.00 95.19 132 GLY A N 1
ATOM 1020 C CA . GLY A 1 132 ? 1.734 -2.030 -2.876 1.00 95.19 132 GLY A CA 1
ATOM 1021 C C . GLY A 1 132 ? 3.067 -2.724 -2.574 1.00 95.19 132 GLY A C 1
ATOM 1022 O O . GLY A 1 132 ? 4.128 -2.100 -2.658 1.00 95.19 132 GLY A O 1
ATOM 1023 N N . ILE A 1 133 ? 3.029 -4.000 -2.178 1.00 94.06 133 ILE A N 1
ATOM 1024 C CA . ILE A 1 133 ? 4.189 -4.736 -1.633 1.00 94.06 133 ILE A CA 1
ATOM 1025 C C . ILE A 1 133 ? 5.036 -5.477 -2.680 1.00 94.06 133 ILE A C 1
ATOM 1027 O O . ILE A 1 133 ? 6.054 -6.074 -2.335 1.00 94.06 133 ILE A O 1
ATOM 1031 N N . GLY A 1 134 ? 4.637 -5.448 -3.951 1.00 91.00 134 GLY A N 1
ATOM 1032 C CA . GLY A 1 134 ? 5.356 -6.094 -5.049 1.00 91.00 134 GLY A CA 1
ATOM 1033 C C . GLY A 1 134 ? 4.428 -6.815 -6.022 1.00 91.00 134 GLY A C 1
ATOM 1034 O O . GLY A 1 134 ? 3.207 -6.819 -5.860 1.00 91.00 134 GLY A O 1
ATOM 1035 N N . ARG A 1 135 ? 5.020 -7.424 -7.054 1.00 93.31 135 ARG A N 1
ATOM 1036 C CA . ARG A 1 135 ? 4.302 -8.177 -8.090 1.00 93.31 135 ARG A CA 1
ATOM 1037 C C . ARG A 1 135 ? 4.975 -9.529 -8.321 1.00 93.31 135 ARG A C 1
ATOM 1039 O O . ARG A 1 135 ? 6.200 -9.620 -8.306 1.00 93.31 135 ARG A O 1
ATOM 1046 N N . LYS A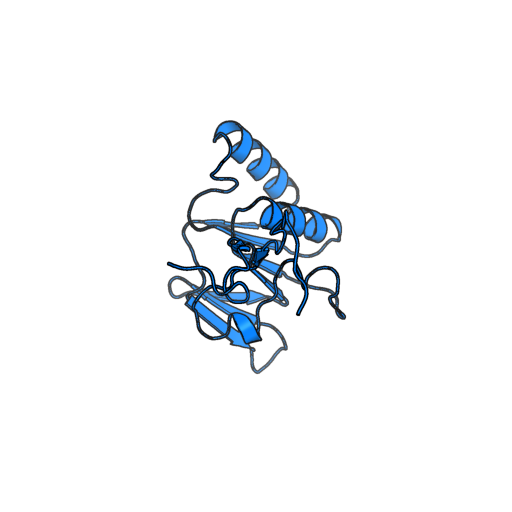 1 136 ? 4.175 -10.571 -8.541 1.00 92.00 136 LYS A N 1
ATOM 1047 C CA . LYS A 1 136 ? 4.617 -11.939 -8.830 1.00 92.00 136 LYS A CA 1
ATOM 1048 C C . LYS A 1 136 ? 4.478 -12.232 -10.334 1.00 92.00 136 LYS A C 1
ATOM 1050 O O . LYS A 1 136 ? 3.405 -11.969 -10.881 1.00 92.00 136 LYS A O 1
ATOM 1055 N N . PRO A 1 137 ? 5.511 -12.776 -11.002 1.00 91.81 137 PRO A N 1
ATOM 1056 C CA . PRO A 1 137 ? 5.416 -13.213 -12.396 1.00 91.81 137 PRO A CA 1
ATOM 1057 C C . PRO A 1 137 ? 4.383 -14.326 -12.610 1.00 91.81 137 PRO A C 1
ATOM 1059 O O . PRO A 1 137 ? 4.245 -15.235 -11.784 1.00 91.81 137 PRO A O 1
ATOM 1062 N N . ASN A 1 138 ? 3.683 -14.282 -13.743 1.00 90.56 138 ASN A N 1
ATOM 1063 C CA . ASN A 1 138 ? 2.641 -15.245 -14.105 1.00 90.56 138 ASN A CA 1
ATOM 1064 C C . ASN 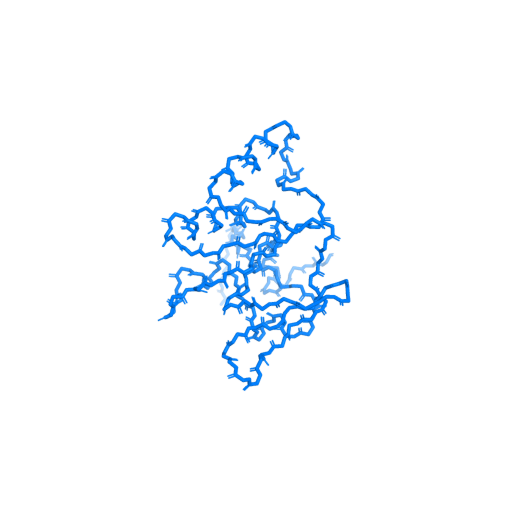A 1 138 ? 3.242 -16.517 -14.728 1.00 90.56 138 ASN A C 1
ATOM 1066 O O . ASN A 1 138 ? 3.178 -16.720 -15.940 1.00 90.56 138 ASN A O 1
ATOM 1070 N N . LEU A 1 139 ? 3.839 -17.365 -13.884 1.00 87.56 139 LEU A N 1
ATOM 1071 C CA . LEU A 1 139 ? 4.495 -18.614 -14.308 1.00 87.56 139 LEU A CA 1
ATOM 1072 C C . LEU A 1 139 ? 3.617 -19.866 -14.155 1.00 87.56 139 LEU A C 1
ATOM 1074 O O . LEU A 1 139 ? 3.873 -20.873 -14.806 1.00 87.56 139 LEU A O 1
ATOM 1078 N N . LEU A 1 140 ? 2.577 -19.820 -13.312 1.00 81.19 140 LEU A N 1
ATOM 1079 C CA . LEU A 1 140 ? 1.793 -21.008 -12.937 1.00 81.19 140 LEU A CA 1
ATOM 1080 C C . LEU A 1 140 ? 1.052 -21.654 -14.114 1.00 81.19 140 LEU A C 1
ATOM 1082 O O . LEU A 1 140 ? 0.912 -22.868 -14.147 1.00 81.19 140 LEU A O 1
ATOM 1086 N N . SER A 1 141 ? 0.598 -20.859 -15.081 1.00 79.44 141 SER A N 1
ATOM 1087 C CA . SER A 1 141 ? -0.127 -21.351 -16.257 1.00 79.44 141 SER A CA 1
ATOM 1088 C C . SER A 1 141 ? 0.788 -21.803 -17.398 1.00 79.44 141 SER A C 1
ATOM 1090 O O . SER A 1 141 ? 0.288 -22.258 -18.421 1.00 79.44 141 SER A O 1
ATOM 1092 N N . LEU A 1 142 ? 2.109 -21.634 -17.263 1.00 83.12 142 LEU A N 1
ATOM 1093 C CA . LEU A 1 142 ? 3.065 -21.888 -18.343 1.00 83.12 142 LEU A CA 1
ATOM 1094 C C . LEU A 1 142 ? 3.656 -23.304 -18.326 1.00 83.12 142 LEU A C 1
ATOM 1096 O O . LEU A 1 142 ? 4.394 -23.635 -19.248 1.00 83.12 142 LEU A O 1
ATOM 1100 N N . ASN A 1 143 ? 3.350 -24.127 -17.310 1.00 83.88 143 ASN A N 1
ATOM 1101 C CA . ASN A 1 143 ? 3.866 -25.498 -17.153 1.00 83.88 143 ASN A CA 1
ATOM 1102 C C . ASN A 1 143 ? 5.376 -25.626 -17.444 1.00 83.88 143 ASN A C 1
ATOM 1104 O O . ASN A 1 143 ? 5.829 -26.604 -18.037 1.00 83.88 143 ASN A O 1
ATOM 1108 N N . LEU A 1 144 ? 6.158 -24.618 -17.045 1.00 82.44 144 LEU A N 1
ATOM 1109 C CA . LEU A 1 144 ? 7.602 -24.614 -17.256 1.00 82.44 144 LEU A CA 1
ATOM 1110 C C . LEU A 1 144 ? 8.276 -25.595 -16.285 1.00 82.44 144 LEU A C 1
ATOM 1112 O O . LEU A 1 144 ? 7.837 -25.704 -15.133 1.00 82.44 144 LEU A O 1
ATOM 1116 N N . PRO A 1 145 ? 9.341 -26.294 -16.718 1.00 78.50 145 PRO A N 1
ATOM 1117 C CA . PRO A 1 145 ? 10.161 -27.082 -15.809 1.00 78.50 145 PRO A CA 1
ATOM 1118 C C . PRO A 1 145 ? 10.750 -26.184 -14.709 1.00 78.50 145 PRO A C 1
ATOM 1120 O O . PRO A 1 145 ? 11.004 -24.999 -14.937 1.00 78.50 145 PRO A O 1
ATOM 1123 N N . LYS A 1 146 ? 10.905 -26.755 -13.510 1.00 60.88 146 LYS A N 1
ATOM 1124 C CA . LYS A 1 146 ? 11.499 -26.076 -12.350 1.00 60.88 146 LYS A CA 1
ATOM 1125 C C . LYS A 1 146 ? 13.006 -25.934 -12.484 1.00 60.88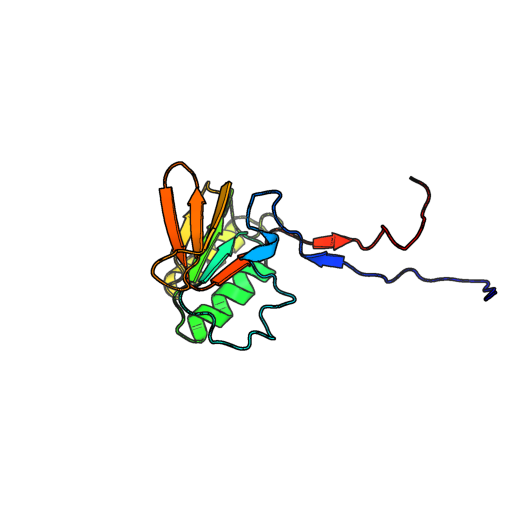 146 LYS A C 1
ATOM 1127 O O . LYS A 1 146 ? 13.632 -26.901 -12.970 1.00 60.88 146 LYS A O 1
#

Secondary structure (DSSP, 8-state):
----S-------EEEPPPSSTTHHHHEEEHHHHTT-SS---SEEEE--SHHHHHHHHHHHHTT--EEEEESS-SSTTS-HHHHHHHHHHHHHTT-EEEES----EEEE-SSSS-EEEEETTEEEEESEEEE-S-EEE--GGGT---

Organism: NCBI:txid2666322

Foldseek 3Di:
DDDDPDDDDDQFWAADFDPAACRVPAADEPVCLVVDPDLFAAEEEEEQEPSSLVSLVVCLVVVHAYEYEYQAFHPVVDDPVVSVVSVVVSVVSVYHYHYNWDFRYWDQDPPDRWIWTDIPNDTDTGSHYYYPHDIDGPCPVVPDDD

Radius of gyration: 17.72 Å; chains: 1; bounding box: 40×46×54 Å

InterPro domains:
  IPR023753 FAD/NAD(P)-binding domain [PF07992] (2-139)
  IPR036188 FAD/NAD(P)-binding domain superfamily [G3DSA:3.50.50.60] (1-146)
  IPR036188 FAD/NAD(P)-binding domain superfamily [SSF51905] (20-133)
  IPR046952 Glutathione reductase/thioredoxin reductase-like [PTHR42737] (5-144)